Protein AF-A0A8C1VZI7-F1 (afdb_monomer_lite)

Structure (mmCIF, N/CA/C/O backbone):
data_AF-A0A8C1VZI7-F1
#
_entry.id   AF-A0A8C1VZI7-F1
#
loop_
_atom_site.group_PDB
_atom_site.id
_atom_site.type_symbol
_atom_site.label_atom_id
_atom_site.label_alt_id
_atom_site.label_comp_id
_atom_site.label_asym_id
_atom_site.label_entity_id
_atom_site.label_seq_id
_atom_site.pdbx_PDB_ins_code
_atom_site.Cartn_x
_atom_site.Cartn_y
_atom_site.Cartn_z
_atom_site.occupancy
_atom_site.B_iso_or_equiv
_atom_site.auth_seq_id
_atom_site.auth_comp_id
_atom_site.auth_asym_id
_atom_site.auth_atom_id
_atom_site.pdbx_PDB_model_num
ATOM 1 N N . MET A 1 1 ? -14.460 7.248 6.300 1.00 66.19 1 MET A N 1
ATOM 2 C CA . MET A 1 1 ? -14.272 5.911 5.682 1.00 66.19 1 MET A CA 1
ATOM 3 C C . MET A 1 1 ? -13.853 5.998 4.216 1.00 66.19 1 MET A C 1
ATOM 5 O O . MET A 1 1 ? -12.849 5.388 3.883 1.00 66.19 1 MET A O 1
ATOM 9 N N . VAL A 1 2 ? -14.527 6.813 3.389 1.00 75.12 2 VAL A N 1
ATOM 10 C CA . VAL A 1 2 ? -14.237 6.982 1.944 1.00 75.12 2 VAL A CA 1
ATOM 11 C C . VAL A 1 2 ? -12.773 7.340 1.637 1.00 75.12 2 VAL A C 1
ATOM 13 O O . VAL A 1 2 ? -12.168 6.759 0.744 1.00 75.12 2 VAL A O 1
ATOM 16 N N . ARG A 1 3 ? -12.160 8.242 2.415 1.00 77.81 3 ARG A N 1
ATOM 17 C CA . ARG A 1 3 ? -10.745 8.621 2.240 1.00 77.81 3 ARG A CA 1
ATOM 18 C C . ARG A 1 3 ? -9.783 7.443 2.408 1.00 77.81 3 ARG A C 1
ATOM 20 O O . ARG A 1 3 ? -8.892 7.271 1.591 1.00 77.81 3 ARG A O 1
ATOM 27 N N . ALA A 1 4 ? -9.987 6.612 3.430 1.00 78.06 4 ALA A N 1
ATOM 28 C CA . ALA A 1 4 ? -9.123 5.462 3.682 1.00 78.06 4 ALA A CA 1
ATOM 29 C C . ALA A 1 4 ? -9.256 4.411 2.572 1.00 78.06 4 ALA A C 1
ATOM 31 O O . ALA A 1 4 ? -8.248 3.916 2.091 1.00 78.06 4 ALA A O 1
ATOM 32 N N . THR A 1 5 ? -10.481 4.124 2.117 1.00 82.62 5 THR A N 1
ATOM 33 C CA . THR A 1 5 ? -10.719 3.188 1.005 1.00 82.62 5 THR A CA 1
ATOM 34 C C . THR A 1 5 ? -10.133 3.684 -0.313 1.00 82.62 5 THR A C 1
ATOM 36 O O . THR A 1 5 ? -9.592 2.885 -1.071 1.00 82.62 5 THR A O 1
ATOM 39 N N . LEU A 1 6 ? -10.193 4.996 -0.571 1.00 86.94 6 LEU A N 1
ATOM 40 C CA . LEU A 1 6 ? -9.546 5.597 -1.735 1.00 86.94 6 LEU A CA 1
ATOM 41 C C . LEU A 1 6 ? -8.027 5.454 -1.653 1.00 86.94 6 LEU A C 1
ATOM 43 O O . LEU A 1 6 ? -7.433 4.980 -2.608 1.00 86.94 6 LEU A O 1
ATOM 47 N N . VAL A 1 7 ? -7.415 5.779 -0.509 1.00 86.31 7 VAL A N 1
ATOM 48 C CA . VAL A 1 7 ? -5.959 5.665 -0.312 1.00 86.31 7 VAL A CA 1
ATOM 49 C C . VAL A 1 7 ? -5.476 4.220 -0.458 1.00 86.31 7 VAL A C 1
ATOM 51 O O . VAL A 1 7 ? -4.471 3.978 -1.118 1.00 86.31 7 VAL A O 1
ATOM 54 N N . THR A 1 8 ? -6.197 3.243 0.100 1.00 88.38 8 THR A N 1
ATOM 55 C CA . THR A 1 8 ? -5.839 1.826 -0.074 1.00 88.38 8 THR A CA 1
ATOM 56 C C . THR A 1 8 ? -6.032 1.352 -1.511 1.00 88.38 8 THR A C 1
ATOM 58 O O . THR A 1 8 ? -5.247 0.553 -2.011 1.00 88.38 8 THR A O 1
ATOM 61 N N . GLY A 1 9 ? -7.080 1.831 -2.189 1.00 89.38 9 GLY A N 1
ATOM 62 C CA . GLY A 1 9 ? -7.337 1.485 -3.585 1.00 89.38 9 GLY A CA 1
ATOM 63 C C . GLY A 1 9 ? -6.261 2.049 -4.510 1.00 89.38 9 GLY A C 1
ATOM 64 O O . GLY A 1 9 ? -5.715 1.323 -5.338 1.00 89.38 9 GLY A O 1
ATOM 65 N N . THR A 1 10 ? -5.898 3.320 -4.334 1.00 89.50 10 THR A N 1
ATOM 66 C CA . THR A 1 10 ? -4.852 3.961 -5.135 1.00 89.50 10 THR A CA 1
ATOM 67 C C . THR A 1 10 ? -3.475 3.360 -4.866 1.00 89.50 10 THR A C 1
ATOM 69 O O . THR A 1 10 ? -2.729 3.157 -5.822 1.00 89.50 10 THR A O 1
ATOM 72 N N . SER A 1 11 ? -3.140 3.000 -3.619 1.00 88.44 11 SER A N 1
ATOM 73 C CA . SER A 1 11 ? -1.855 2.355 -3.304 1.00 88.44 11 SER A CA 1
ATOM 74 C C . SER A 1 11 ? -1.725 0.971 -3.952 1.00 88.44 11 SER A C 1
ATOM 76 O O . SER A 1 11 ? -0.668 0.633 -4.490 1.00 88.44 11 SER A O 1
ATOM 78 N N . LEU A 1 12 ? -2.814 0.193 -3.972 1.00 90.12 12 LEU A N 1
ATOM 79 C CA . LEU A 1 12 ? -2.868 -1.112 -4.632 1.00 90.12 12 LEU A CA 1
ATOM 80 C C . LEU A 1 12 ? -2.673 -0.990 -6.145 1.00 90.12 12 LEU A C 1
ATOM 82 O O . LEU A 1 12 ? -1.857 -1.715 -6.714 1.00 90.12 12 LEU A O 1
ATOM 86 N N . VAL A 1 13 ? -3.379 -0.052 -6.786 1.00 93.50 13 VAL A N 1
ATOM 87 C CA . VAL A 1 13 ? -3.237 0.207 -8.228 1.00 93.50 13 VAL A CA 1
ATOM 88 C C . VAL A 1 13 ? -1.813 0.650 -8.558 1.00 93.50 13 VAL A C 1
ATOM 90 O O . VAL A 1 13 ? -1.214 0.131 -9.498 1.00 93.50 13 VAL A O 1
ATOM 93 N N . LEU A 1 14 ? -1.243 1.558 -7.761 1.00 89.56 14 LEU A N 1
ATOM 94 C CA . LEU A 1 14 ? 0.118 2.053 -7.961 1.00 89.56 14 LEU A CA 1
ATOM 95 C C . LEU A 1 14 ? 1.153 0.928 -7.834 1.00 89.56 14 LEU A C 1
ATOM 97 O O . LEU A 1 14 ? 2.037 0.804 -8.679 1.00 89.56 14 LEU A O 1
ATOM 101 N N . THR A 1 15 ? 1.022 0.075 -6.817 1.00 89.69 15 THR A N 1
ATOM 102 C CA . THR A 1 15 ? 1.932 -1.061 -6.620 1.00 89.69 15 THR A CA 1
ATOM 103 C C . THR A 1 15 ? 1.808 -2.067 -7.761 1.00 89.69 15 THR A C 1
ATOM 105 O O . THR A 1 15 ? 2.820 -2.521 -8.291 1.00 89.69 15 THR A O 1
ATOM 108 N N . GLY A 1 16 ? 0.580 -2.372 -8.192 1.00 89.75 16 GLY A N 1
ATOM 109 C CA . GLY A 1 16 ? 0.324 -3.230 -9.347 1.00 89.75 16 GLY A CA 1
ATOM 110 C C . GLY A 1 16 ? 0.971 -2.694 -10.624 1.00 89.75 16 GLY A C 1
ATOM 111 O O . GLY A 1 16 ? 1.620 -3.451 -11.341 1.00 89.75 16 GLY A 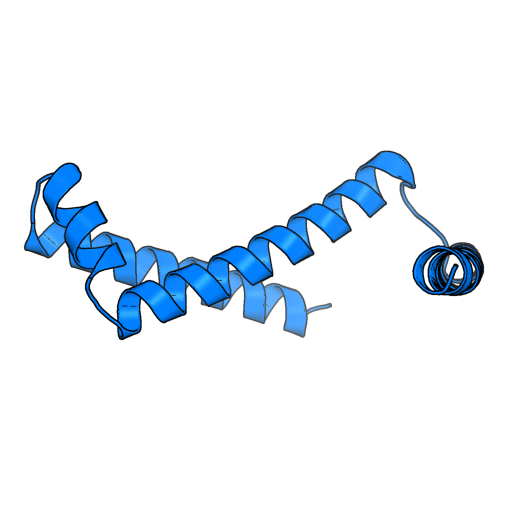O 1
ATOM 112 N N . ALA A 1 17 ? 0.873 -1.385 -10.872 1.00 91.00 17 ALA A N 1
ATOM 113 C CA . ALA A 1 17 ? 1.498 -0.741 -12.024 1.00 91.00 17 ALA A CA 1
ATOM 114 C C . ALA A 1 17 ? 3.033 -0.838 -11.990 1.00 91.00 17 ALA A C 1
ATOM 116 O O . ALA A 1 17 ? 3.644 -1.176 -13.002 1.00 91.00 17 ALA A O 1
ATOM 117 N N . VAL A 1 18 ? 3.659 -0.604 -10.831 1.00 89.56 18 VAL A N 1
ATOM 118 C CA . VAL A 1 18 ? 5.120 -0.712 -10.667 1.00 89.56 18 VAL A CA 1
ATOM 119 C C . VAL A 1 18 ? 5.603 -2.148 -10.876 1.00 89.56 18 VAL A C 1
ATOM 121 O O . VAL A 1 18 ? 6.584 -2.368 -11.587 1.00 89.56 18 VAL A O 1
ATOM 124 N N . VAL A 1 19 ? 4.901 -3.135 -10.312 1.00 88.12 19 VAL A N 1
ATOM 125 C CA . VAL A 1 19 ? 5.242 -4.556 -10.481 1.00 88.12 19 VAL A CA 1
ATOM 126 C C . VAL A 1 19 ? 5.047 -4.998 -11.930 1.00 88.12 19 VAL A C 1
ATOM 128 O O . VAL A 1 19 ? 5.930 -5.650 -12.483 1.00 88.12 19 VAL A O 1
ATOM 131 N N . ALA A 1 20 ? 3.937 -4.611 -12.566 1.00 88.88 20 ALA A N 1
ATOM 132 C CA . ALA A 1 20 ? 3.681 -4.915 -13.971 1.00 88.88 20 ALA A CA 1
ATOM 133 C C . ALA A 1 20 ? 4.756 -4.298 -14.872 1.00 88.88 20 ALA A C 1
ATOM 135 O O . ALA A 1 20 ? 5.326 -4.994 -15.707 1.00 88.88 20 ALA A O 1
ATOM 136 N N . HIS A 1 21 ? 5.096 -3.025 -14.661 1.00 88.25 21 HIS A N 1
ATOM 137 C CA . HIS A 1 21 ? 6.153 -2.351 -15.409 1.00 88.25 21 HIS A CA 1
ATOM 138 C C . HIS A 1 21 ? 7.508 -3.054 -15.245 1.00 88.25 21 HIS A C 1
ATOM 140 O O . HIS A 1 21 ? 8.164 -3.367 -16.237 1.00 88.25 21 HIS A O 1
ATOM 146 N N . ALA A 1 22 ? 7.900 -3.384 -14.010 1.00 85.75 22 ALA A N 1
ATOM 147 C CA . ALA A 1 22 ? 9.137 -4.115 -13.742 1.00 85.75 22 ALA A CA 1
ATOM 148 C C . ALA A 1 22 ? 9.152 -5.504 -14.406 1.00 85.75 22 ALA A C 1
ATOM 150 O O . ALA A 1 22 ? 10.183 -5.920 -14.940 1.00 85.75 22 ALA A O 1
ATOM 151 N N . TYR A 1 23 ? 8.010 -6.200 -14.411 1.00 87.50 23 TYR A N 1
ATOM 152 C CA . TYR A 1 23 ? 7.865 -7.504 -15.051 1.00 87.50 23 TYR A CA 1
ATOM 153 C C . TYR A 1 23 ? 7.973 -7.408 -16.576 1.00 87.50 23 TYR A C 1
ATOM 155 O O . TYR A 1 23 ? 8.700 -8.196 -17.179 1.00 87.50 23 TYR A O 1
ATOM 163 N N . PHE A 1 24 ? 7.344 -6.409 -17.202 1.00 87.50 24 PHE A N 1
ATOM 164 C CA . PHE A 1 24 ? 7.480 -6.158 -18.640 1.00 87.50 24 PHE A CA 1
ATOM 165 C C . PHE A 1 24 ? 8.918 -5.818 -19.048 1.00 87.50 24 PHE A C 1
ATOM 167 O O . PHE A 1 24 ? 9.339 -6.192 -20.134 1.00 87.50 24 PHE A O 1
ATOM 174 N N . LEU A 1 25 ? 9.708 -5.162 -18.192 1.00 83.81 25 LEU A N 1
ATOM 175 C CA . LEU A 1 25 ? 11.114 -4.880 -18.507 1.00 83.81 25 LEU A CA 1
ATOM 176 C C . LEU A 1 25 ? 12.012 -6.122 -18.487 1.00 83.81 25 LEU A C 1
ATOM 178 O O . LEU A 1 25 ? 13.053 -6.136 -19.145 1.00 83.81 25 LEU A O 1
ATOM 182 N N . LYS A 1 26 ? 11.691 -7.116 -17.654 1.00 82.19 26 LYS A N 1
ATOM 183 C CA . LYS A 1 26 ? 12.607 -8.224 -17.351 1.00 82.19 26 LYS A CA 1
ATOM 184 C C . LYS A 1 26 ? 12.131 -9.579 -17.860 1.00 82.19 26 LYS A C 1
ATOM 186 O O . LYS A 1 26 ? 12.972 -10.459 -18.002 1.00 82.19 26 LYS A O 1
ATOM 191 N N . HIS A 1 27 ? 10.830 -9.764 -18.101 1.00 79.88 27 HIS A N 1
ATOM 192 C CA . HIS A 1 27 ? 10.179 -11.007 -18.553 1.00 79.88 27 HIS A CA 1
ATOM 193 C C . HIS A 1 27 ? 10.494 -12.274 -17.723 1.00 79.88 27 HIS A C 1
ATOM 195 O O . HIS A 1 27 ? 10.067 -13.375 -18.062 1.00 79.88 27 HIS A O 1
ATOM 201 N N . GLN A 1 28 ? 11.224 -12.135 -16.615 1.00 79.31 28 GLN A N 1
ATOM 202 C CA . GLN A 1 28 ? 11.682 -13.206 -15.740 1.00 79.31 28 GLN A CA 1
ATOM 203 C C . GLN A 1 28 ? 11.452 -12.800 -14.283 1.00 79.31 28 GLN A C 1
ATOM 205 O O . GLN A 1 28 ? 11.708 -11.658 -13.892 1.00 79.31 28 GLN A O 1
ATOM 210 N N . PHE A 1 29 ? 10.998 -13.747 -13.460 1.00 80.75 29 PHE A N 1
ATOM 211 C CA . PHE A 1 29 ? 10.628 -13.492 -12.064 1.00 80.75 29 PHE A CA 1
ATOM 212 C C . PHE A 1 29 ? 11.808 -12.976 -11.227 1.00 80.75 29 PHE A C 1
ATOM 214 O O . PHE A 1 29 ? 11.714 -11.921 -10.602 1.00 80.75 29 PHE A O 1
ATOM 221 N N . TYR A 1 30 ? 12.950 -13.668 -11.270 1.00 84.25 30 TYR A N 1
ATOM 222 C CA . TYR A 1 30 ? 14.100 -13.336 -10.426 1.00 84.25 30 TYR A CA 1
ATOM 223 C C . TYR A 1 30 ? 14.687 -11.935 -10.716 1.00 84.25 30 TYR A C 1
ATOM 225 O O . TYR A 1 30 ? 14.774 -11.130 -9.786 1.00 84.25 30 TYR A O 1
ATOM 233 N N . PRO A 1 31 ? 14.989 -11.546 -11.974 1.00 83.12 31 PRO A N 1
ATOM 234 C CA . PRO A 1 31 ? 15.483 -10.199 -12.272 1.00 83.12 31 PRO A CA 1
ATOM 235 C C . PRO A 1 31 ? 14.459 -9.090 -11.993 1.00 83.12 31 PRO A C 1
ATOM 237 O O . PRO A 1 31 ? 14.857 -7.962 -11.704 1.00 83.12 31 PRO A O 1
ATOM 240 N N . THR A 1 32 ? 13.156 -9.393 -12.047 1.00 84.56 32 THR A N 1
ATOM 241 C CA . THR A 1 32 ? 12.087 -8.443 -11.694 1.00 84.56 32 THR A CA 1
ATOM 242 C C . THR A 1 32 ? 12.134 -8.095 -10.209 1.00 84.56 32 THR A C 1
ATOM 244 O O . THR A 1 32 ? 12.153 -6.919 -9.854 1.00 84.56 32 THR A O 1
ATOM 247 N N . VAL A 1 33 ? 12.220 -9.101 -9.332 1.00 84.56 33 VAL A N 1
ATOM 248 C CA . VAL A 1 33 ? 12.302 -8.888 -7.876 1.00 84.56 33 VAL A CA 1
ATOM 249 C C . VAL A 1 33 ? 13.594 -8.157 -7.499 1.00 84.56 33 VAL A C 1
ATOM 251 O O . VAL A 1 33 ? 13.580 -7.235 -6.680 1.00 84.56 33 VAL A O 1
ATOM 254 N N . VAL A 1 34 ? 14.713 -8.498 -8.145 1.00 86.88 34 VAL A N 1
ATOM 255 C CA . VAL A 1 34 ? 15.984 -7.782 -7.951 1.00 86.88 34 VAL A CA 1
ATOM 256 C C . VAL A 1 34 ? 15.872 -6.321 -8.404 1.00 86.88 34 VAL A C 1
ATOM 258 O O . VAL A 1 34 ? 16.331 -5.423 -7.706 1.00 86.88 34 VAL A O 1
ATOM 261 N N . TYR A 1 35 ? 15.227 -6.045 -9.538 1.00 86.06 35 TYR A N 1
ATOM 262 C CA . TYR A 1 35 ? 15.018 -4.676 -10.016 1.00 86.06 35 TYR A CA 1
ATOM 263 C C . TYR A 1 35 ? 14.119 -3.857 -9.078 1.00 86.06 35 TYR A C 1
ATOM 265 O O . TYR A 1 35 ? 14.435 -2.708 -8.757 1.00 86.06 35 TYR A O 1
ATOM 273 N N . LEU A 1 36 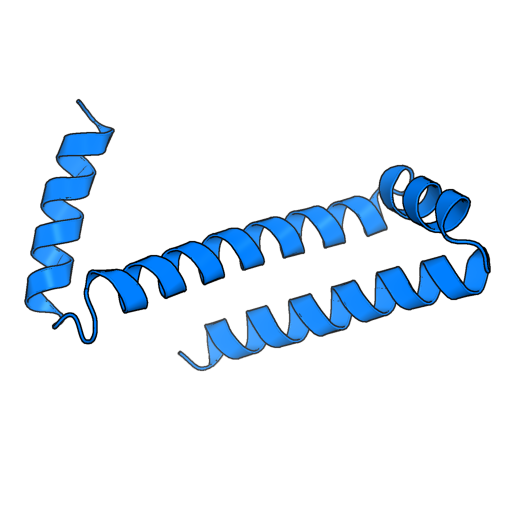? 13.034 -4.462 -8.593 1.00 85.06 36 LEU A N 1
ATOM 274 C CA . LEU A 1 36 ? 12.128 -3.847 -7.624 1.00 85.06 36 LEU A CA 1
ATOM 275 C C . LEU A 1 36 ? 12.850 -3.473 -6.327 1.00 85.06 36 LEU A C 1
ATOM 277 O O . LEU A 1 36 ? 12.589 -2.408 -5.784 1.00 85.06 36 LEU A O 1
ATOM 281 N N . THR A 1 37 ? 13.786 -4.309 -5.870 1.00 85.62 37 THR A N 1
ATOM 282 C CA . THR A 1 37 ? 14.541 -4.081 -4.627 1.00 85.62 37 THR A CA 1
ATOM 283 C C . THR A 1 37 ? 15.758 -3.170 -4.781 1.00 85.62 37 THR A C 1
ATOM 285 O O . THR A 1 37 ? 16.209 -2.574 -3.806 1.00 85.62 37 THR A O 1
ATOM 288 N N . LYS A 1 38 ? 16.296 -3.027 -5.995 1.00 84.31 38 LYS A N 1
ATOM 289 C CA . LYS A 1 38 ? 17.449 -2.157 -6.283 1.00 84.31 38 LYS A CA 1
ATOM 290 C C . LYS A 1 38 ? 17.063 -0.731 -6.669 1.00 84.31 38 LYS A C 1
ATOM 292 O O . LYS A 1 38 ? 17.890 0.167 -6.541 1.00 84.31 38 LYS A O 1
ATOM 297 N N . SER A 1 39 ? 15.844 -0.511 -7.154 1.00 84.56 39 SER A N 1
ATOM 298 C CA . SER A 1 39 ? 15.383 0.819 -7.562 1.00 84.56 39 SER A CA 1
ATOM 299 C C . SER A 1 39 ? 14.764 1.578 -6.385 1.00 84.56 39 SER A C 1
ATOM 301 O O . SER A 1 39 ? 13.807 1.118 -5.766 1.00 84.56 39 SER A O 1
ATOM 303 N N . SER A 1 40 ? 15.286 2.774 -6.093 1.00 83.19 40 SER A N 1
ATOM 304 C CA . SER A 1 40 ? 14.778 3.644 -5.024 1.00 83.19 40 SER A CA 1
ATOM 305 C C . SER A 1 40 ? 13.280 3.987 -5.142 1.00 83.19 40 SER A C 1
ATOM 307 O O . SER A 1 40 ? 12.598 3.877 -4.120 1.00 83.19 40 SER A O 1
ATOM 309 N N . PRO A 1 41 ? 12.706 4.326 -6.322 1.00 84.69 41 PRO A N 1
ATOM 310 C CA . PRO A 1 41 ? 11.274 4.621 -6.411 1.00 84.69 41 PRO A CA 1
ATOM 311 C C . PRO A 1 41 ? 10.396 3.374 -6.238 1.00 84.69 41 PRO A C 1
ATOM 313 O O . PRO A 1 41 ? 9.380 3.444 -5.550 1.00 84.69 41 PRO A O 1
ATOM 316 N N . SER A 1 42 ? 10.781 2.221 -6.799 1.00 86.38 42 SER A N 1
ATOM 317 C CA . SER A 1 42 ? 9.992 0.988 -6.654 1.00 86.38 42 SER A CA 1
ATOM 318 C C . SER A 1 42 ? 10.012 0.475 -5.217 1.00 86.38 42 SER A C 1
ATOM 320 O O . SER A 1 42 ? 8.973 0.069 -4.699 1.00 86.38 42 SER A O 1
ATOM 322 N N . MET A 1 43 ? 11.164 0.565 -4.544 1.00 88.19 43 MET A N 1
ATOM 323 C CA . MET A 1 43 ? 11.268 0.246 -3.120 1.00 88.19 43 MET A CA 1
ATOM 324 C C . MET A 1 43 ? 10.381 1.143 -2.260 1.00 88.19 43 MET A C 1
ATOM 326 O O . MET A 1 43 ? 9.702 0.643 -1.367 1.00 88.19 43 MET A O 1
ATOM 330 N N . ALA A 1 44 ? 10.324 2.448 -2.544 1.00 88.12 44 ALA A N 1
ATOM 331 C CA . ALA A 1 44 ? 9.444 3.362 -1.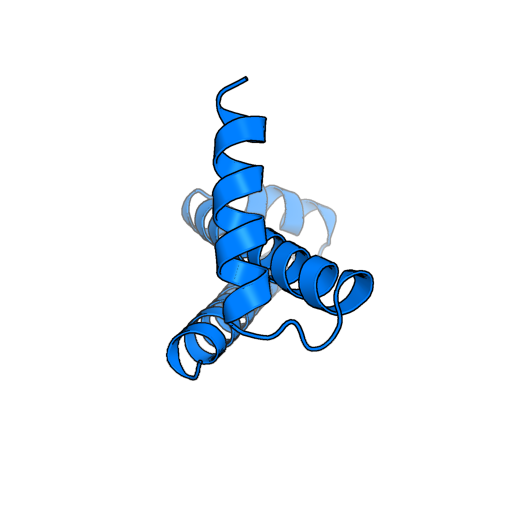817 1.00 88.12 44 ALA A CA 1
ATOM 332 C C . ALA A 1 44 ? 7.965 2.957 -1.945 1.00 88.12 44 ALA A C 1
ATOM 334 O O . ALA A 1 44 ? 7.247 2.922 -0.945 1.00 88.12 44 ALA A O 1
ATOM 335 N N . VAL A 1 45 ? 7.520 2.583 -3.149 1.00 90.12 45 VAL A N 1
ATOM 336 C CA . VAL A 1 45 ? 6.147 2.102 -3.377 1.00 90.12 45 VAL A CA 1
ATOM 337 C C . VAL A 1 45 ? 5.875 0.813 -2.597 1.00 90.12 45 VAL A C 1
ATOM 339 O O . VAL A 1 45 ? 4.832 0.705 -1.953 1.00 90.12 45 VAL A O 1
ATOM 342 N N . ILE A 1 46 ? 6.825 -0.128 -2.572 1.00 89.56 46 ILE A N 1
ATOM 343 C CA . ILE A 1 46 ? 6.706 -1.367 -1.788 1.00 89.56 46 ILE A CA 1
ATOM 344 C C . ILE A 1 46 ? 6.597 -1.070 -0.286 1.00 89.56 46 ILE A C 1
ATOM 346 O O . ILE A 1 46 ? 5.751 -1.661 0.383 1.00 89.56 46 ILE A O 1
ATOM 350 N 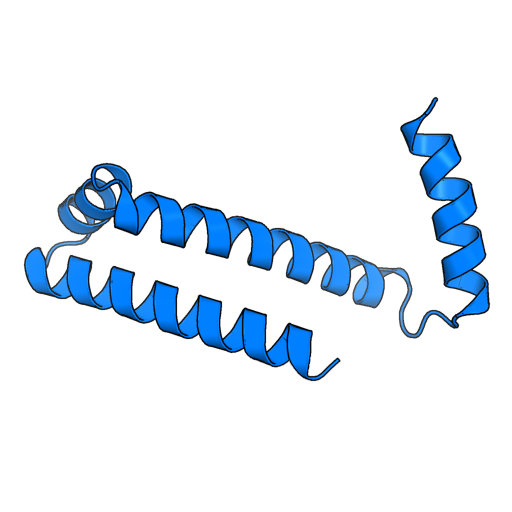N . TYR A 1 47 ? 7.388 -0.137 0.252 1.00 90.94 47 TYR A N 1
ATOM 351 C CA . TYR A 1 47 ? 7.310 0.235 1.669 1.00 90.94 47 TYR A CA 1
ATOM 352 C C . TYR A 1 47 ? 5.973 0.876 2.038 1.00 90.94 47 TYR A C 1
ATOM 354 O O . TYR A 1 47 ? 5.369 0.505 3.046 1.00 90.94 47 TYR A O 1
ATOM 362 N N . ILE A 1 48 ? 5.473 1.794 1.206 1.00 90.06 48 ILE A N 1
ATOM 363 C CA . ILE A 1 48 ? 4.157 2.410 1.414 1.00 90.06 48 ILE A CA 1
ATOM 364 C C . ILE A 1 48 ? 3.070 1.330 1.388 1.00 90.06 48 ILE A C 1
ATOM 366 O O . ILE A 1 48 ? 2.202 1.297 2.261 1.00 90.06 48 ILE A O 1
ATOM 370 N N . GLN A 1 49 ? 3.140 0.405 0.431 1.00 90.62 49 GLN A N 1
ATOM 371 C CA . GLN A 1 49 ? 2.179 -0.686 0.329 1.00 90.62 49 GLN A CA 1
ATOM 372 C C . GLN A 1 49 ? 2.251 -1.645 1.526 1.00 90.62 49 GLN A C 1
ATOM 374 O O . GLN A 1 49 ? 1.209 -2.077 2.020 1.00 90.62 49 GLN A O 1
ATOM 379 N N . ALA A 1 50 ? 3.447 -1.945 2.036 1.00 90.44 50 ALA A N 1
ATOM 380 C CA . ALA A 1 50 ? 3.624 -2.757 3.236 1.00 90.44 50 ALA A CA 1
ATOM 381 C C . ALA A 1 50 ? 2.961 -2.105 4.459 1.00 90.44 50 ALA A C 1
ATOM 383 O O . ALA A 1 50 ? 2.232 -2.771 5.194 1.00 90.44 50 ALA A O 1
ATOM 384 N N . PHE A 1 51 ? 3.126 -0.791 4.637 1.00 90.12 51 PHE A N 1
ATOM 385 C CA . PHE A 1 51 ? 2.470 -0.052 5.716 1.00 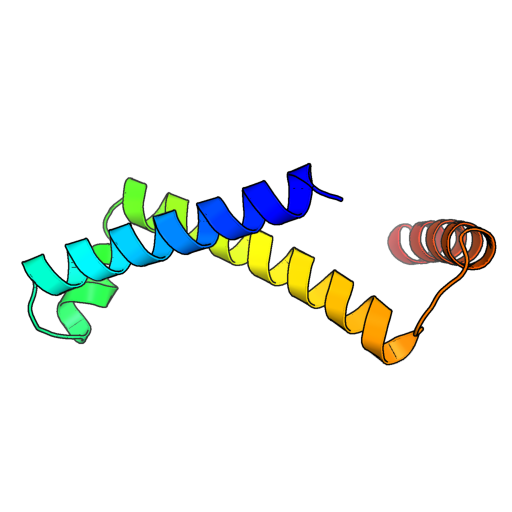90.12 51 PHE A CA 1
ATOM 386 C C . PHE A 1 51 ? 0.936 -0.103 5.611 1.00 90.12 51 PHE A C 1
ATOM 388 O O . PHE A 1 51 ? 0.243 -0.355 6.600 1.00 90.12 51 PHE A O 1
ATOM 395 N N . VAL A 1 52 ? 0.390 0.057 4.399 1.00 90.38 52 VAL A N 1
ATOM 396 C CA . VAL A 1 52 ? -1.056 -0.072 4.145 1.00 90.38 52 VAL A CA 1
ATOM 397 C C . VAL A 1 52 ? -1.565 -1.475 4.490 1.00 90.38 52 VAL A C 1
ATOM 399 O O . VAL A 1 52 ? -2.637 -1.607 5.088 1.00 90.38 52 VAL A O 1
ATOM 402 N N . LEU A 1 53 ? -0.804 -2.523 4.161 1.00 89.00 53 LEU A N 1
ATOM 403 C CA . LEU A 1 53 ? -1.156 -3.903 4.499 1.00 89.00 53 LEU A CA 1
ATOM 404 C C . LEU A 1 53 ? -1.154 -4.145 6.010 1.00 89.00 53 LEU A C 1
ATOM 406 O O . LEU A 1 53 ? -2.097 -4.752 6.507 1.00 89.00 53 LEU A O 1
ATOM 410 N N . VAL A 1 54 ? -0.165 -3.628 6.747 1.00 90.00 54 VAL A N 1
ATOM 411 C CA . VAL A 1 54 ? -0.137 -3.708 8.219 1.00 90.00 54 VAL A CA 1
ATOM 412 C C . VAL A 1 54 ? -1.370 -3.032 8.820 1.00 90.00 54 VAL A C 1
ATOM 414 O O . VAL A 1 54 ? -2.038 -3.609 9.679 1.00 90.00 54 VAL A O 1
ATOM 417 N N . PHE A 1 55 ? -1.739 -1.848 8.326 1.00 87.00 55 PHE A N 1
ATOM 418 C CA . PHE A 1 55 ? -2.937 -1.146 8.785 1.00 87.00 55 PHE A CA 1
ATOM 419 C C . PHE A 1 55 ? -4.230 -1.927 8.485 1.00 87.00 55 PHE A C 1
ATOM 421 O O . PHE A 1 55 ? -5.115 -2.038 9.340 1.00 87.00 55 PHE A O 1
ATOM 428 N N . LEU A 1 56 ? -4.346 -2.506 7.284 1.00 86.38 56 LEU A N 1
ATOM 429 C CA . LEU A 1 56 ? -5.469 -3.371 6.909 1.00 86.38 56 LEU A CA 1
ATOM 430 C C . LEU A 1 56 ? -5.536 -4.624 7.781 1.00 86.38 56 LEU A C 1
ATOM 432 O O . LEU A 1 56 ? -6.630 -4.996 8.208 1.00 86.38 56 LEU A O 1
ATOM 436 N N . LEU A 1 57 ? -4.391 -5.238 8.080 1.00 87.00 57 LEU A N 1
ATOM 437 C CA . LEU A 1 57 ? -4.297 -6.407 8.945 1.00 87.00 57 LEU A CA 1
ATOM 438 C C . LEU A 1 57 ? -4.743 -6.066 10.368 1.00 87.00 57 LEU A C 1
ATOM 440 O O . LEU A 1 57 ? -5.571 -6.778 10.920 1.00 87.00 57 LEU A O 1
ATOM 444 N N . GLY A 1 58 ? -4.303 -4.934 10.924 1.00 85.50 58 GLY A N 1
ATOM 445 C CA . GLY A 1 58 ? -4.766 -4.454 12.230 1.00 85.50 58 GLY A CA 1
ATOM 446 C C . GLY A 1 58 ? -6.281 -4.224 12.262 1.00 85.50 58 GLY A C 1
ATOM 447 O O . GLY A 1 58 ? -6.968 -4.632 13.201 1.00 85.50 58 GLY A O 1
ATOM 448 N N . LYS A 1 59 ? -6.846 -3.652 11.191 1.00 83.06 59 LYS A N 1
ATOM 449 C CA . LYS A 1 59 ? -8.300 -3.484 11.050 1.00 83.06 59 LYS A CA 1
ATOM 450 C C . LYS A 1 59 ? -9.032 -4.826 10.932 1.00 83.06 59 LYS A C 1
ATOM 452 O O . LYS A 1 59 ? -10.132 -4.965 11.468 1.00 83.06 59 LYS A O 1
ATOM 457 N N . LEU A 1 60 ? -8.439 -5.801 10.244 1.00 84.19 60 LEU A N 1
ATOM 458 C CA . LEU A 1 60 ? -8.974 -7.153 10.101 1.00 84.19 60 LEU A CA 1
ATOM 459 C C . LEU A 1 60 ? -8.934 -7.892 11.437 1.00 84.19 60 LEU A C 1
ATOM 461 O O . LEU A 1 60 ? -9.964 -8.417 11.841 1.00 84.19 60 LEU A O 1
ATOM 465 N N . MET A 1 61 ? -7.809 -7.866 12.154 1.00 81.31 61 MET A N 1
ATOM 466 C CA . MET A 1 61 ? -7.687 -8.448 13.491 1.00 81.31 61 MET A CA 1
ATOM 467 C C . MET A 1 61 ? -8.726 -7.847 14.431 1.00 81.31 61 MET A C 1
ATOM 469 O O . MET A 1 61 ? -9.482 -8.587 15.050 1.00 81.31 61 MET A O 1
ATOM 473 N N . ARG A 1 62 ? -8.878 -6.518 14.453 1.00 78.81 62 ARG A N 1
ATOM 474 C CA . ARG A 1 62 ? -9.943 -5.881 15.234 1.00 78.81 62 ARG A CA 1
ATOM 475 C C . ARG A 1 62 ? -11.330 -6.416 14.860 1.00 78.81 62 ARG A C 1
ATOM 477 O O . ARG A 1 62 ? -12.124 -6.705 15.743 1.00 78.81 62 ARG A O 1
ATOM 484 N N . LYS A 1 63 ? -11.627 -6.587 13.570 1.00 81.31 63 LYS A N 1
ATOM 485 C CA . LYS A 1 63 ? -12.922 -7.121 13.120 1.00 81.31 63 LYS A CA 1
ATOM 486 C C . LYS A 1 63 ? -13.118 -8.602 13.477 1.00 81.31 63 LYS A C 1
ATOM 488 O O . LYS A 1 63 ? -14.236 -8.984 13.796 1.00 81.31 63 LYS A O 1
ATOM 493 N N . VAL A 1 64 ? -12.068 -9.423 13.409 1.00 81.62 64 VAL A N 1
ATOM 494 C CA . VAL A 1 64 ? -12.122 -10.869 13.690 1.00 81.62 64 VAL A CA 1
ATOM 495 C C . VAL A 1 64 ? -12.228 -11.145 15.187 1.00 81.62 64 VAL A C 1
ATOM 497 O O . VAL A 1 64 ? -13.070 -11.938 15.588 1.00 81.62 64 VAL A O 1
ATOM 500 N N . PHE A 1 65 ? -11.417 -10.477 16.010 1.00 77.56 65 PHE A N 1
ATOM 501 C CA . PHE A 1 65 ? -11.389 -10.708 17.457 1.00 77.56 65 PHE A CA 1
ATOM 502 C C . PHE A 1 65 ? -12.513 -9.983 18.205 1.00 77.56 65 PHE A C 1
ATOM 504 O O . PHE A 1 65 ? -13.018 -10.513 19.187 1.00 77.56 65 PHE A O 1
ATOM 511 N N . PHE A 1 66 ? -12.927 -8.797 17.744 1.00 71.12 66 PHE A N 1
ATOM 512 C CA . PHE A 1 66 ? -13.885 -7.949 18.465 1.00 71.12 66 PHE A CA 1
ATOM 513 C C . PHE A 1 66 ? -15.222 -7.728 17.732 1.00 71.12 66 PHE A C 1
ATOM 515 O O . PHE A 1 66 ? -16.147 -7.155 18.301 1.00 71.12 66 PHE A O 1
ATOM 522 N N . GLY A 1 67 ? -15.374 -8.163 16.477 1.00 71.25 67 GLY A N 1
ATOM 523 C CA . GLY A 1 67 ? -16.640 -8.031 15.746 1.00 71.25 67 GLY A CA 1
ATOM 524 C C . GLY A 1 67 ? -17.071 -6.574 15.506 1.00 71.25 67 GLY A C 1
ATOM 525 O O . GLY A 1 67 ? -16.285 -5.744 15.038 1.00 71.25 67 GLY A O 1
ATOM 526 N N . GLN A 1 68 ? -18.345 -6.256 15.777 1.00 62.72 68 GLN A N 1
ATOM 527 C CA . GLN A 1 68 ? -18.893 -4.893 15.694 1.00 62.72 68 GLN A CA 1
ATOM 528 C C . GLN A 1 68 ? -18.669 -4.134 17.002 1.00 62.72 68 GLN A C 1
ATOM 530 O O . GLN A 1 68 ? -19.605 -3.858 17.746 1.00 62.72 68 GLN A O 1
ATOM 535 N N . LEU A 1 69 ? -17.413 -3.797 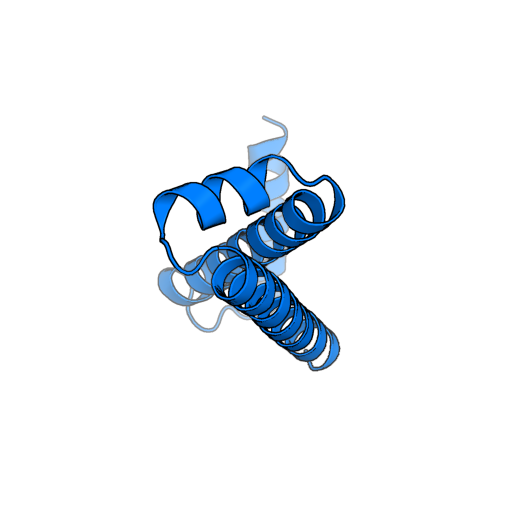17.272 1.00 60.28 69 LEU A N 1
ATOM 536 C CA . LEU A 1 69 ? -17.060 -3.082 18.488 1.00 60.28 69 LEU A CA 1
ATOM 537 C C . LEU A 1 69 ? -17.694 -1.681 18.502 1.00 60.28 69 LEU A C 1
ATOM 539 O O . LEU A 1 69 ? -17.452 -0.875 17.590 1.00 60.28 69 LEU A O 1
ATOM 543 N N . ARG A 1 70 ? -18.517 -1.397 19.517 1.00 65.00 70 ARG A N 1
ATOM 544 C CA . ARG A 1 70 ? -19.219 -0.113 19.664 1.00 65.00 70 ARG A CA 1
ATOM 545 C C . ARG A 1 70 ? -18.207 0.974 20.043 1.00 65.00 70 ARG A C 1
ATOM 547 O O . ARG A 1 70 ? -17.155 0.684 20.605 1.00 65.00 70 ARG A O 1
ATOM 554 N N . ALA A 1 71 ? -18.509 2.240 19.747 1.00 61.38 71 ALA A N 1
ATOM 555 C CA . ALA A 1 71 ? -17.573 3.348 19.988 1.00 61.38 71 ALA A CA 1
ATOM 556 C C . ALA A 1 71 ? -17.071 3.418 21.448 1.00 61.38 71 ALA A C 1
ATOM 558 O O . ALA A 1 71 ? -15.889 3.656 21.665 1.00 61.38 71 ALA A O 1
ATOM 559 N N . ALA A 1 72 ? -17.931 3.097 22.420 1.00 61.09 72 ALA A N 1
ATOM 560 C CA . ALA A 1 72 ? -17.581 3.088 23.843 1.00 61.09 72 ALA A CA 1
ATOM 561 C C . ALA A 1 72 ? -16.550 2.005 24.227 1.00 61.09 72 ALA A C 1
ATOM 563 O O . ALA A 1 72 ? -15.681 2.232 25.061 1.00 61.09 72 ALA A O 1
ATOM 564 N N . GLU A 1 73 ? -16.597 0.829 23.597 1.00 63.34 73 GLU A N 1
ATOM 565 C CA . GLU A 1 73 ? -15.633 -0.253 23.854 1.00 63.34 73 GLU A CA 1
ATOM 566 C C . GLU A 1 73 ? -14.263 0.061 23.239 1.00 63.34 73 GLU A C 1
ATOM 568 O O . GLU A 1 73 ? -13.230 -0.372 23.742 1.00 63.34 73 GLU A O 1
ATOM 573 N N . MET A 1 74 ? -14.239 0.856 22.166 1.00 66.06 74 MET A N 1
ATOM 574 C CA . MET A 1 74 ? -12.995 1.324 21.561 1.00 66.06 74 MET A CA 1
ATOM 575 C C . MET A 1 74 ? -12.240 2.322 22.408 1.00 66.06 74 MET A C 1
ATOM 577 O O . MET A 1 74 ? -11.019 2.233 22.465 1.00 66.06 74 MET A O 1
ATOM 581 N N . GLU A 1 75 ? -12.940 3.269 23.023 1.00 69.62 75 GLU A N 1
ATOM 582 C CA . GLU A 1 75 ? -12.306 4.235 23.919 1.00 69.62 75 GLU A CA 1
ATOM 583 C C . GLU A 1 75 ? -11.675 3.506 25.105 1.00 69.62 75 GLU A C 1
ATOM 585 O O . GLU A 1 75 ? -10.496 3.707 25.382 1.00 69.62 75 GLU A O 1
ATOM 590 N N . HIS A 1 76 ? -12.389 2.537 25.685 1.00 70.00 76 HIS A N 1
ATOM 591 C CA . HIS A 1 76 ? -11.858 1.735 26.785 1.00 70.00 76 HIS A CA 1
ATOM 592 C C . HIS A 1 76 ? -10.658 0.855 26.381 1.00 70.00 76 HIS A C 1
ATOM 594 O O . HIS A 1 76 ? -9.704 0.702 27.146 1.00 70.00 76 HIS A O 1
ATOM 600 N N . LEU A 1 77 ? -10.668 0.281 25.168 1.00 67.69 77 LEU A N 1
ATOM 601 C CA . LEU A 1 77 ? -9.512 -0.451 24.639 1.00 67.69 77 LEU A CA 1
ATOM 602 C C . LEU A 1 77 ? -8.330 0.468 24.329 1.00 67.69 77 LEU A C 1
ATOM 604 O O . LEU A 1 77 ? -7.199 0.064 24.574 1.00 67.69 77 LEU A O 1
ATOM 608 N N . ILE A 1 78 ? -8.562 1.673 23.799 1.00 72.06 78 ILE A N 1
ATOM 609 C CA . ILE A 1 78 ? -7.497 2.643 23.516 1.00 72.06 78 ILE A CA 1
ATOM 610 C C . ILE A 1 78 ? -6.834 3.075 24.822 1.00 72.06 78 ILE A C 1
ATOM 612 O O . ILE A 1 78 ? -5.610 2.999 24.914 1.00 72.06 78 ILE A O 1
ATOM 616 N N . GLU A 1 79 ? -7.624 3.430 25.837 1.00 73.69 79 GLU A N 1
ATOM 617 C CA . GLU A 1 79 ? -7.121 3.764 27.171 1.00 73.69 79 GLU A CA 1
ATOM 618 C C . GLU A 1 79 ? -6.253 2.633 27.727 1.00 73.69 79 GLU A C 1
ATOM 620 O O . GLU A 1 79 ? -5.082 2.852 28.029 1.00 73.69 79 GLU A O 1
ATOM 625 N N . ARG A 1 80 ? -6.769 1.397 27.773 1.00 69.94 80 ARG A N 1
ATOM 626 C CA . ARG A 1 80 ? -5.998 0.241 28.265 1.00 69.94 80 ARG A CA 1
ATOM 627 C C . ARG A 1 80 ? -4.777 -0.092 27.410 1.00 69.94 80 ARG A C 1
ATOM 629 O O . ARG A 1 80 ? -3.757 -0.501 27.954 1.00 69.94 80 ARG A O 1
ATOM 636 N N . SER A 1 81 ? -4.859 0.077 26.092 1.00 71.00 81 SER A N 1
ATOM 637 C CA . SER A 1 81 ? -3.731 -0.174 25.189 1.00 71.00 81 SER A CA 1
ATOM 638 C C . SER A 1 81 ? -2.608 0.839 25.373 1.00 71.00 81 SER A C 1
ATOM 640 O O . SER A 1 81 ? -1.448 0.471 25.245 1.00 71.00 81 SER A O 1
ATOM 642 N N . TRP A 1 82 ? -2.937 2.088 25.717 1.00 69.06 82 TRP A N 1
ATOM 643 C CA . TRP A 1 82 ? -1.937 3.111 25.993 1.00 69.06 82 TRP A CA 1
ATOM 644 C C . TRP A 1 82 ? -1.126 2.754 27.236 1.00 69.06 82 TRP A C 1
ATOM 646 O O . TRP A 1 82 ? 0.099 2.776 27.180 1.00 69.06 82 TRP A O 1
ATOM 656 N N . TYR A 1 83 ? -1.801 2.311 28.303 1.00 71.88 83 TYR A N 1
ATOM 657 C CA . TYR A 1 83 ? -1.128 1.817 29.505 1.00 71.88 83 TYR A CA 1
ATOM 658 C C . TYR A 1 83 ? -0.217 0.619 29.207 1.00 71.88 83 TYR A C 1
ATOM 660 O O . TYR A 1 83 ? 0.936 0.630 29.617 1.00 71.88 83 TYR A O 1
ATOM 668 N N . ALA A 1 84 ? -0.684 -0.349 28.414 1.00 71.25 84 ALA A N 1
ATOM 669 C CA . ALA A 1 84 ? 0.097 -1.535 28.044 1.00 71.25 84 ALA A CA 1
ATOM 670 C C . ALA A 1 84 ? 1.280 -1.267 27.091 1.00 71.25 84 ALA A C 1
ATOM 672 O O . ALA A 1 84 ? 2.098 -2.154 26.880 1.00 71.25 84 ALA A O 1
ATOM 673 N N . VAL A 1 85 ? 1.344 -0.094 26.452 1.00 64.38 85 VAL A N 1
ATOM 674 C CA . VAL A 1 85 ? 2.477 0.313 25.600 1.00 64.38 85 VAL A CA 1
ATOM 675 C C . VAL A 1 85 ? 3.510 1.109 26.397 1.00 64.38 85 VAL A C 1
ATOM 677 O O . VAL A 1 85 ? 4.686 1.118 26.037 1.00 64.38 85 VAL A O 1
ATOM 680 N N . THR A 1 86 ? 3.074 1.812 27.443 1.00 75.75 86 THR A N 1
ATOM 681 C CA . THR A 1 86 ? 3.953 2.624 28.294 1.00 75.75 86 THR A CA 1
ATOM 682 C C . THR A 1 86 ? 4.572 1.864 29.466 1.00 75.75 86 THR A C 1
ATOM 684 O O . THR A 1 86 ? 5.520 2.377 30.056 1.00 75.75 86 THR A O 1
ATOM 687 N N . GLU A 1 87 ? 4.037 0.692 29.807 1.00 54.56 87 GLU A N 1
ATOM 688 C CA . GLU A 1 87 ? 4.580 -0.244 30.805 1.00 54.56 87 GLU A CA 1
ATOM 689 C C . GLU A 1 87 ? 5.403 -1.348 30.129 1.00 54.56 87 GLU A C 1
ATOM 691 O O . GLU A 1 87 ? 6.533 -1.604 30.603 1.00 54.56 87 GLU A O 1
#

Foldseek 3Di:
DVVLVVVLVVLVVVLVVLLVVLCVVPVDDPSSVVVCVPDPVSVVSVVVNVVNVVVVVVVVCCCVVPNPDDPVNVVVVVVVVVVVVVD

Organism: Cyprinus carpio (NCBI:txid7962)

Secondary structure (DSSP, 8-state):
-HHHHHHHHHHHHHHHHHHHHHHHHHSSHHHHHHHHHH-HHHHHHHHHHHHHHHHHHHHHHHHHHHSS--HHHHHHHHHHHHHHHH-

Radius of gyration: 18.14 Å; chains: 1; bounding box: 37×22×49 Å

pLDDT: mean 81.05, std 9.25, range [54.56, 93.5]

Sequence (87 aa):
MVRATLVTGTSLVLTGAVVAHAYFLKHQFYPTVVYLTKSSPSMAVIYIQAFVLVFLLGKLMRKVFFGQLRAAEMEHLIERSWYAVTE

InterPro domains:
  IPR050731 HRD1 family E3 ubiquitin-protein ligases [PTHR22763] (2-87)
  IPR057992 E3 ubiquitin-protein ligase synoviolin-like, TPR repeats [PF25563] (4-87)